Protein AF-A0A392PQX7-F1 (afdb_monomer)

Nearest PDB structures (foldseek):
  7pua-assembly1_Fb  TM=3.130E-01  e=9.300E+00  Trypanosoma brucei brucei

Structure (mmCIF, N/CA/C/O backbone):
data_AF-A0A392PQX7-F1
#
_entry.id   AF-A0A392PQX7-F1
#
loop_
_atom_site.group_PDB
_atom_site.id
_atom_site.type_symbol
_atom_site.label_atom_id
_atom_site.label_alt_id
_atom_site.label_comp_id
_atom_site.label_asym_id
_atom_site.label_entity_id
_atom_site.label_seq_id
_atom_site.pdbx_PDB_ins_code
_atom_site.Cartn_x
_atom_site.Cartn_y
_atom_site.Cartn_z
_atom_site.occupancy
_atom_site.B_iso_or_equiv
_atom_site.auth_seq_id
_atom_site.auth_comp_id
_atom_site.auth_asym_id
_atom_site.auth_atom_id
_atom_site.pdbx_PDB_model_num
ATOM 1 N N . MET A 1 1 ? -13.062 -2.355 5.974 1.00 90.94 1 MET A N 1
ATOM 2 C CA . MET A 1 1 ? -11.701 -1.787 5.909 1.00 90.94 1 MET A CA 1
ATOM 3 C C . MET A 1 1 ? -10.672 -2.794 5.405 1.00 90.94 1 MET A C 1
ATOM 5 O O . MET A 1 1 ? -10.333 -2.696 4.238 1.00 90.94 1 MET A O 1
ATOM 9 N N . LYS A 1 2 ? -10.247 -3.805 6.181 1.00 92.44 2 LYS A N 1
ATOM 10 C CA . LYS A 1 2 ? -9.155 -4.724 5.781 1.00 92.44 2 LYS A CA 1
ATOM 11 C C . LYS A 1 2 ? -9.294 -5.330 4.376 1.00 92.44 2 LYS A C 1
ATOM 13 O O . LYS A 1 2 ? -8.372 -5.247 3.576 1.00 92.44 2 LYS A O 1
ATOM 18 N N . ALA A 1 3 ? -10.475 -5.852 4.041 1.00 94.50 3 ALA A N 1
ATOM 19 C CA . ALA A 1 3 ? -10.747 -6.396 2.708 1.00 94.50 3 ALA A CA 1
ATOM 20 C C . ALA A 1 3 ? -10.586 -5.355 1.578 1.00 94.50 3 ALA A C 1
ATOM 22 O O . ALA A 1 3 ? -10.194 -5.707 0.471 1.00 94.50 3 ALA A O 1
ATOM 23 N N . CYS A 1 4 ? -10.860 -4.074 1.847 1.00 95.25 4 CYS A N 1
ATOM 24 C CA . CYS A 1 4 ? -10.653 -2.991 0.884 1.00 95.25 4 CYS A CA 1
ATOM 25 C C . CYS A 1 4 ? -9.160 -2.757 0.632 1.00 95.25 4 CYS A C 1
ATOM 27 O O . CYS A 1 4 ? -8.768 -2.595 -0.516 1.00 95.25 4 CYS A O 1
ATOM 29 N N . TYR A 1 5 ? -8.324 -2.799 1.673 1.00 96.00 5 TYR A N 1
ATOM 30 C CA . TYR A 1 5 ? -6.866 -2.689 1.535 1.00 96.00 5 TYR A CA 1
ATOM 31 C C . TYR A 1 5 ? -6.265 -3.889 0.800 1.00 96.00 5 TYR A C 1
ATOM 33 O O . TYR A 1 5 ? -5.430 -3.727 -0.087 1.00 96.00 5 TYR A O 1
ATOM 41 N N . GLU A 1 6 ? -6.737 -5.098 1.106 1.00 93.88 6 GLU A N 1
ATOM 42 C CA . GLU A 1 6 ? -6.335 -6.309 0.383 1.00 93.88 6 GLU A CA 1
ATOM 43 C C . GLU A 1 6 ? -6.737 -6.242 -1.098 1.00 93.88 6 GLU A C 1
ATOM 45 O O . GLU A 1 6 ? -5.938 -6.579 -1.973 1.00 93.88 6 GLU A O 1
ATOM 50 N N . ALA A 1 7 ? -7.947 -5.757 -1.397 1.00 94.00 7 ALA A N 1
ATOM 51 C CA . ALA A 1 7 ? -8.407 -5.550 -2.767 1.00 94.00 7 ALA A CA 1
ATOM 52 C C . ALA A 1 7 ? -7.601 -4.460 -3.493 1.00 94.00 7 ALA A C 1
ATOM 54 O O . ALA A 1 7 ? -7.275 -4.633 -4.666 1.00 94.00 7 ALA A O 1
ATOM 55 N N . PHE A 1 8 ? -7.233 -3.379 -2.801 1.00 94.50 8 PHE A N 1
ATOM 56 C CA . PHE A 1 8 ? -6.377 -2.323 -3.342 1.00 94.50 8 PHE A CA 1
ATOM 57 C C . PHE A 1 8 ? -5.029 -2.899 -3.803 1.00 94.50 8 PHE A C 1
ATOM 59 O O . PHE A 1 8 ? -4.642 -2.742 -4.959 1.00 94.50 8 PHE A O 1
ATOM 66 N N . LEU A 1 9 ? -4.370 -3.689 -2.948 1.00 92.50 9 LEU A N 1
ATOM 67 C CA . LEU A 1 9 ? -3.117 -4.371 -3.291 1.00 92.50 9 LEU A CA 1
ATOM 68 C C . LEU A 1 9 ? -3.270 -5.412 -4.402 1.00 92.50 9 LEU A C 1
ATOM 70 O O . LEU A 1 9 ? -2.365 -5.580 -5.218 1.00 92.50 9 LEU A O 1
ATOM 74 N N . LEU A 1 10 ? -4.403 -6.117 -4.457 1.00 90.44 10 LEU A N 1
ATOM 75 C CA . LEU A 1 10 ? -4.686 -7.058 -5.539 1.00 90.44 10 LEU A CA 1
ATOM 76 C C . LEU A 1 10 ? -4.713 -6.342 -6.897 1.00 90.44 10 LEU A C 1
ATOM 78 O O . LEU A 1 10 ? -4.161 -6.855 -7.869 1.00 90.44 10 LEU A O 1
ATOM 82 N N . VAL A 1 11 ? -5.330 -5.160 -6.967 1.00 89.94 11 VAL A N 1
ATOM 83 C CA . VAL A 1 11 ? -5.375 -4.360 -8.198 1.00 89.94 11 VAL A CA 1
ATOM 84 C C . VAL A 1 11 ? -3.980 -3.878 -8.590 1.00 89.94 11 VAL A C 1
ATOM 86 O O . VAL A 1 11 ? -3.636 -3.984 -9.768 1.00 89.94 11 VAL A O 1
ATOM 89 N N . LEU A 1 12 ? -3.178 -3.426 -7.620 1.00 90.19 12 LEU A N 1
ATOM 90 C CA . LEU A 1 12 ? -1.817 -2.947 -7.866 1.00 90.19 12 LEU A CA 1
ATOM 91 C C . LEU A 1 12 ? -0.864 -4.058 -8.332 1.00 90.19 12 LEU A C 1
ATOM 93 O O . LEU A 1 12 ? -0.173 -3.891 -9.328 1.00 90.19 12 LEU A O 1
ATOM 97 N N . LEU A 1 13 ? -0.843 -5.204 -7.644 1.00 88.31 13 LEU A N 1
ATOM 98 C CA . LEU A 1 13 ? 0.225 -6.205 -7.796 1.00 88.31 13 LEU A CA 1
ATOM 99 C C . LEU A 1 13 ? -0.196 -7.488 -8.527 1.00 88.31 13 LEU A C 1
ATOM 101 O O . LEU A 1 13 ? 0.650 -8.319 -8.866 1.00 88.31 13 LEU A O 1
ATOM 105 N N . ALA A 1 14 ? -1.494 -7.737 -8.722 1.00 84.56 14 ALA A N 1
ATOM 106 C CA . ALA A 1 14 ? -1.995 -8.957 -9.371 1.00 84.56 14 ALA A CA 1
ATOM 107 C C . ALA A 1 14 ? -2.706 -8.695 -10.708 1.00 84.56 14 ALA A C 1
ATOM 109 O O . ALA A 1 14 ? -3.256 -9.621 -11.304 1.00 84.56 14 ALA A O 1
ATOM 110 N N . GLY A 1 15 ? -2.674 -7.456 -11.208 1.00 75.12 15 GLY A N 1
ATOM 111 C CA . GLY A 1 15 ? -3.336 -7.056 -12.450 1.00 75.12 15 GLY A CA 1
ATOM 112 C C . GLY A 1 15 ? -2.696 -7.584 -13.743 1.00 75.12 15 GLY A C 1
ATOM 113 O O . GLY A 1 15 ? -3.328 -7.481 -14.798 1.00 75.12 15 GLY A O 1
ATOM 114 N N . GLY A 1 16 ? -1.488 -8.157 -13.667 1.00 74.38 16 GLY A N 1
ATOM 115 C CA . GLY A 1 16 ? -0.694 -8.590 -14.821 1.00 74.38 16 GLY A CA 1
ATOM 116 C C . GLY A 1 16 ? -0.176 -7.416 -15.661 1.00 74.38 16 GLY A C 1
ATOM 117 O O . GLY A 1 16 ? -0.454 -6.257 -15.374 1.00 74.38 16 GLY A O 1
ATOM 118 N N . THR A 1 17 ? 0.538 -7.705 -16.751 1.00 74.62 17 THR A N 1
ATOM 119 C CA . THR A 1 17 ? 1.215 -6.689 -17.589 1.00 74.62 17 THR A CA 1
ATOM 120 C C . THR A 1 17 ? 0.290 -5.632 -18.201 1.00 74.62 17 THR A C 1
ATOM 122 O O . THR A 1 17 ? 0.761 -4.599 -18.656 1.00 74.62 17 THR A O 1
ATOM 125 N N . SER A 1 18 ? -1.025 -5.871 -18.245 1.00 76.38 18 SER A N 1
ATOM 126 C CA . SER A 1 18 ? -2.011 -4.887 -18.716 1.00 76.38 18 SER A CA 1
ATOM 127 C C . SER A 1 18 ? -2.294 -3.762 -17.715 1.00 76.38 18 SER A C 1
ATOM 129 O O . SER A 1 18 ? -2.897 -2.761 -18.088 1.00 76.38 18 SER A O 1
ATOM 131 N N . ARG A 1 19 ? -1.917 -3.946 -16.446 1.00 73.62 19 ARG A N 1
ATOM 132 C CA . ARG A 1 19 ? -2.011 -2.963 -15.362 1.00 73.62 19 ARG A CA 1
ATOM 133 C C . ARG A 1 19 ? -0.605 -2.749 -14.815 1.00 73.62 19 ARG A C 1
ATOM 135 O O . ARG A 1 19 ? -0.270 -3.231 -13.741 1.00 73.62 19 ARG A O 1
ATOM 142 N N . MET A 1 20 ? 0.228 -2.118 -15.635 1.00 77.50 20 MET A N 1
ATOM 143 C CA . MET A 1 20 ? 1.546 -1.649 -15.227 1.00 77.50 20 MET A CA 1
ATOM 144 C C . MET A 1 20 ? 1.385 -0.231 -14.694 1.00 77.50 20 MET A C 1
ATOM 146 O O . MET A 1 20 ? 0.755 0.591 -15.359 1.00 77.50 20 MET A O 1
ATOM 150 N N . PHE A 1 21 ? 1.925 0.017 -13.509 1.00 79.12 21 PHE A N 1
ATOM 151 C CA . PHE A 1 21 ? 1.985 1.343 -12.915 1.00 79.12 21 PHE A CA 1
ATOM 152 C C . PHE A 1 21 ? 3.410 1.868 -12.990 1.00 79.12 21 PHE A C 1
ATOM 154 O O . PHE A 1 21 ? 4.376 1.108 -12.884 1.00 79.12 21 PHE A O 1
ATOM 161 N N . ASN A 1 22 ? 3.517 3.174 -13.169 1.00 80.81 22 ASN A N 1
ATOM 162 C CA . ASN A 1 22 ? 4.768 3.876 -13.380 1.00 80.81 22 ASN A CA 1
ATOM 163 C C . ASN A 1 22 ? 5.100 4.704 -12.132 1.00 80.81 22 ASN A C 1
ATOM 165 O O . ASN A 1 22 ? 4.216 5.024 -11.338 1.00 80.81 22 ASN A O 1
ATOM 169 N N . GLU A 1 23 ? 6.349 5.154 -12.007 1.00 84.62 23 GLU A N 1
ATOM 170 C CA . GLU A 1 23 ? 6.759 6.081 -10.936 1.00 84.62 23 GLU A CA 1
ATOM 171 C C . GLU A 1 23 ? 5.879 7.346 -10.899 1.00 84.62 23 GLU A C 1
ATOM 173 O O . GLU A 1 23 ? 5.525 7.839 -9.832 1.00 84.62 23 GLU A O 1
ATOM 178 N N . SER A 1 24 ? 5.432 7.831 -12.064 1.00 88.69 24 SER A N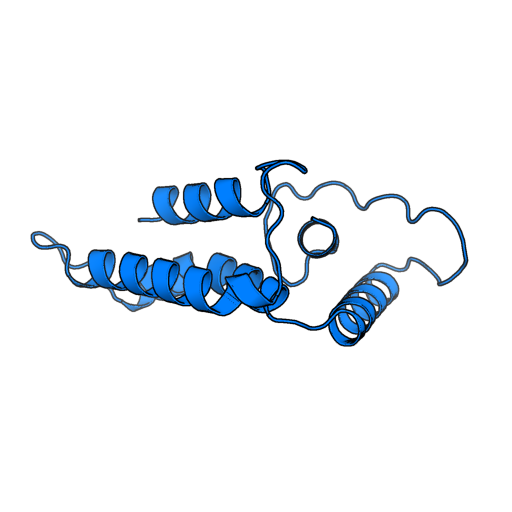 1
ATOM 179 C CA . SER A 1 24 ? 4.526 8.982 -12.165 1.00 88.69 24 SER A CA 1
ATOM 180 C C . SER A 1 24 ? 3.154 8.755 -11.528 1.00 88.69 24 SER A C 1
ATOM 182 O O . SER A 1 24 ? 2.511 9.720 -11.121 1.00 88.69 24 SER A O 1
ATOM 184 N N . ASP A 1 25 ? 2.701 7.503 -11.445 1.00 91.56 25 ASP A N 1
ATOM 185 C CA . ASP A 1 25 ? 1.374 7.157 -10.929 1.00 91.56 25 ASP A CA 1
ATOM 186 C C . ASP A 1 25 ? 1.368 7.083 -9.397 1.00 91.56 25 ASP A C 1
ATOM 188 O O . ASP A 1 25 ? 0.305 7.159 -8.779 1.00 91.56 25 ASP A O 1
ATOM 192 N N . HIS A 1 26 ? 2.551 6.977 -8.775 1.00 93.06 26 HIS A N 1
ATOM 193 C CA . HIS A 1 26 ? 2.724 6.861 -7.327 1.00 93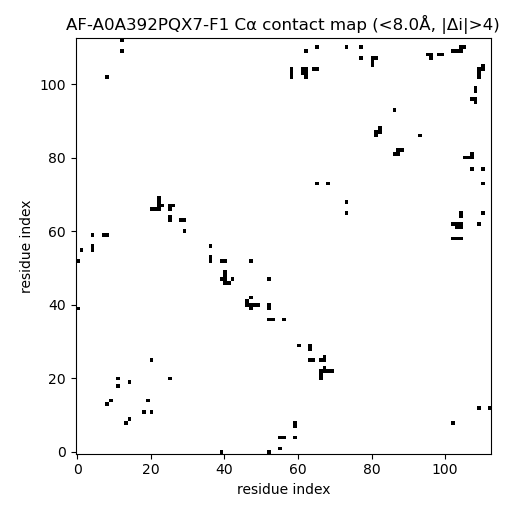.06 26 HIS A CA 1
ATOM 194 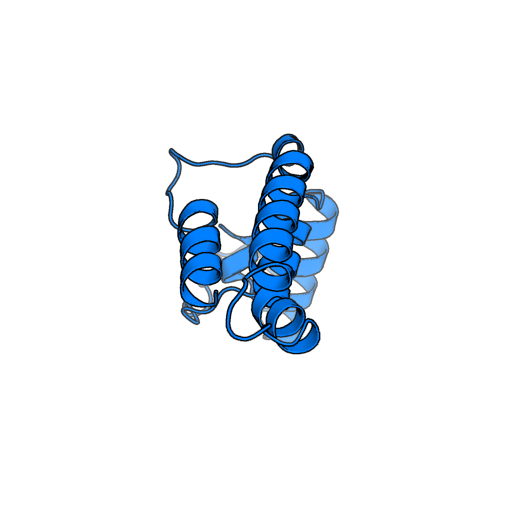C C . HIS A 1 26 ? 1.945 7.934 -6.558 1.00 93.06 26 HIS A C 1
ATOM 196 O O . HIS A 1 26 ? 1.239 7.609 -5.605 1.00 93.06 26 HIS A O 1
ATOM 202 N N . VAL A 1 27 ? 2.037 9.198 -6.988 1.00 95.25 27 VAL A N 1
ATOM 203 C CA . VAL A 1 27 ? 1.392 10.324 -6.295 1.00 95.25 27 VAL A CA 1
ATOM 204 C C . VAL A 1 27 ? -0.124 10.146 -6.270 1.00 95.25 27 VAL A C 1
ATOM 206 O O . VAL A 1 27 ? -0.726 10.203 -5.200 1.00 95.25 27 VAL A O 1
ATOM 209 N N . SER A 1 28 ? -0.736 9.853 -7.419 1.00 95.94 28 SER A N 1
ATOM 210 C CA . SER A 1 28 ? -2.186 9.657 -7.510 1.00 95.94 28 SER A CA 1
ATOM 211 C C . SER A 1 28 ? -2.652 8.425 -6.733 1.00 95.94 28 SER A C 1
ATOM 213 O O . SER A 1 28 ? -3.652 8.486 -6.027 1.00 95.94 28 SER A O 1
ATOM 215 N N . ILE A 1 29 ? -1.898 7.324 -6.774 1.00 96.19 29 ILE A N 1
ATOM 216 C CA . ILE A 1 29 ? -2.214 6.108 -6.007 1.00 96.19 29 ILE A CA 1
ATOM 217 C C . ILE A 1 29 ? -2.133 6.373 -4.497 1.00 96.19 29 ILE A C 1
ATOM 219 O O . ILE A 1 29 ? -2.962 5.883 -3.726 1.00 96.19 29 ILE A O 1
ATOM 223 N N . GLN A 1 30 ? -1.140 7.148 -4.060 1.00 97.19 30 GLN A N 1
ATOM 224 C CA . GLN A 1 30 ? -0.977 7.525 -2.661 1.00 97.19 30 GLN A CA 1
ATOM 225 C C . GLN A 1 30 ? -2.118 8.430 -2.182 1.00 97.19 30 GLN A C 1
ATOM 227 O O . GLN A 1 30 ? -2.601 8.262 -1.058 1.00 97.19 30 GLN A O 1
ATOM 232 N N . GLU A 1 31 ? -2.557 9.369 -3.019 1.00 97.69 31 GLU A N 1
ATOM 233 C CA . GLU A 1 31 ? -3.729 10.211 -2.769 1.00 97.69 31 GLU A CA 1
ATOM 234 C C . GLU A 1 31 ? -5.004 9.369 -2.657 1.00 97.69 31 GLU A C 1
ATOM 236 O O . GLU A 1 31 ? -5.705 9.475 -1.649 1.00 97.69 31 GLU A O 1
ATOM 241 N N . ASP A 1 32 ? -5.248 8.460 -3.606 1.00 97.38 32 ASP A N 1
ATOM 242 C CA . ASP A 1 32 ? -6.400 7.552 -3.595 1.00 97.38 32 ASP A CA 1
ATOM 243 C C . ASP A 1 32 ? -6.438 6.693 -2.321 1.00 97.38 32 ASP A C 1
ATOM 245 O O . ASP A 1 32 ? -7.486 6.534 -1.685 1.00 97.38 32 ASP A O 1
ATOM 249 N N . PHE A 1 33 ? -5.284 6.163 -1.901 1.00 97.62 33 PHE A N 1
ATOM 250 C CA . PHE A 1 33 ? -5.194 5.394 -0.663 1.00 97.62 33 PHE A CA 1
ATOM 251 C C . PHE A 1 33 ? -5.454 6.261 0.576 1.00 97.62 33 PHE A C 1
ATOM 253 O O . PHE A 1 33 ? -6.153 5.835 1.497 1.00 97.62 33 PHE A O 1
ATOM 260 N N . ASN A 1 34 ? -4.948 7.496 0.602 1.00 97.19 34 ASN A N 1
ATOM 261 C CA . ASN A 1 34 ? -5.216 8.430 1.694 1.00 97.19 34 ASN A CA 1
ATOM 262 C C . ASN A 1 34 ? -6.704 8.784 1.784 1.00 97.19 34 ASN A C 1
ATOM 264 O O . ASN A 1 34 ? -7.252 8.777 2.886 1.00 97.19 34 ASN A O 1
ATOM 268 N N . SER A 1 35 ? -7.376 9.021 0.656 1.00 96.44 35 SER A N 1
ATOM 269 C CA . SER A 1 35 ? -8.829 9.215 0.614 1.00 96.44 35 SER A CA 1
ATOM 270 C C . SER A 1 35 ? -9.576 7.998 1.158 1.00 96.44 35 SER A C 1
ATOM 272 O O . SER A 1 35 ? -10.471 8.151 1.986 1.00 96.44 35 SER A O 1
ATOM 274 N N . LEU A 1 36 ? -9.164 6.783 0.784 1.00 95.38 36 LEU A N 1
ATOM 275 C CA . LEU A 1 36 ? -9.751 5.553 1.318 1.00 95.38 36 LEU A CA 1
ATOM 276 C C . LEU A 1 36 ? -9.582 5.432 2.845 1.00 95.38 36 LEU A C 1
ATOM 278 O O . LEU A 1 36 ? -10.518 5.012 3.526 1.00 95.38 36 LEU A O 1
ATOM 282 N N . LYS A 1 37 ? -8.423 5.813 3.404 1.00 94.50 37 LYS A N 1
ATOM 283 C CA . LYS A 1 37 ? -8.222 5.861 4.866 1.00 94.50 37 LYS A CA 1
ATOM 284 C C . LYS A 1 37 ? -9.172 6.852 5.537 1.00 94.50 37 LYS A C 1
ATOM 286 O O . LYS A 1 37 ? -9.769 6.519 6.558 1.00 94.50 37 LYS A O 1
ATOM 291 N N . GLN A 1 38 ? -9.341 8.039 4.948 1.00 93.62 38 GLN A N 1
ATOM 292 C CA . GLN A 1 38 ? -10.227 9.078 5.484 1.00 93.62 38 GLN A CA 1
ATOM 293 C C . GLN A 1 38 ? -11.683 8.614 5.588 1.00 93.62 38 GLN A C 1
ATOM 295 O O . GLN A 1 38 ? -12.325 8.875 6.603 1.00 93.62 38 GLN A O 1
ATOM 300 N N . GLU A 1 39 ? -12.177 7.853 4.609 1.00 92.38 39 GLU A N 1
ATOM 301 C CA . GLU A 1 39 ? -13.513 7.239 4.673 1.00 92.38 39 GLU A CA 1
ATOM 302 C C . GLU A 1 39 ? -13.662 6.263 5.854 1.00 92.38 39 GLU A C 1
ATOM 304 O O . GLU A 1 39 ? -14.735 6.142 6.445 1.00 92.38 39 GLU A O 1
ATOM 309 N N . PHE A 1 40 ? -12.589 5.569 6.251 1.00 91.75 40 PHE A N 1
ATOM 310 C CA . PHE A 1 40 ? -12.631 4.689 7.422 1.00 91.75 40 PHE A CA 1
ATOM 311 C C . PHE A 1 40 ? -12.547 5.440 8.749 1.00 91.75 40 PHE A C 1
ATOM 313 O O . PHE A 1 40 ? -13.161 4.984 9.715 1.00 91.75 40 PHE A O 1
ATOM 320 N N . TYR A 1 41 ? -11.858 6.583 8.807 1.00 90.00 41 TYR A N 1
ATOM 321 C CA . TYR A 1 41 ? -11.872 7.440 9.997 1.00 90.00 41 TYR A CA 1
ATOM 322 C C . TYR A 1 41 ? -13.233 8.116 10.212 1.00 90.00 41 TYR A C 1
ATOM 324 O O . TYR A 1 41 ? -13.607 8.383 11.350 1.00 90.00 41 TYR A O 1
ATOM 332 N N . SER A 1 42 ? -13.984 8.394 9.141 1.00 87.25 42 SER A N 1
ATOM 333 C CA . SER A 1 42 ? -15.249 9.140 9.195 1.00 87.25 42 SER A CA 1
ATOM 334 C C . SER A 1 42 ? -16.513 8.265 9.264 1.00 87.25 42 SER A C 1
ATOM 336 O O . SER A 1 42 ? -17.622 8.799 9.331 1.00 87.25 42 SER A O 1
ATOM 338 N N . CYS A 1 43 ? -16.380 6.932 9.275 1.00 80.25 43 CYS A N 1
ATOM 339 C CA . CYS A 1 43 ? -17.514 6.005 9.216 1.00 80.25 43 CYS A CA 1
ATOM 340 C C . CYS A 1 43 ? -18.394 6.077 10.486 1.00 80.25 43 CYS A C 1
ATOM 342 O O . CYS A 1 43 ? -17.969 5.725 11.589 1.00 80.25 43 CYS A O 1
ATOM 344 N N . GLY A 1 44 ? -19.631 6.560 10.329 1.00 62.47 44 GLY A N 1
ATOM 345 C CA . GLY A 1 44 ? -20.553 6.860 11.424 1.00 62.47 44 GLY A CA 1
ATOM 346 C C . GLY A 1 44 ? -21.485 5.705 11.780 1.00 62.47 44 GLY A C 1
ATOM 347 O O . GLY A 1 44 ? -22.503 5.525 11.128 1.00 62.47 44 GLY A O 1
ATOM 348 N N . GLU A 1 45 ? -21.138 4.975 12.840 1.00 62.66 45 GLU A N 1
ATOM 349 C CA . GLU A 1 45 ? -22.045 4.288 13.787 1.00 62.66 45 GLU A CA 1
ATOM 350 C C . GLU A 1 45 ? -21.212 3.675 14.932 1.00 62.66 45 GLU A C 1
ATOM 352 O O . GLU A 1 45 ? -21.632 3.685 16.087 1.00 62.66 45 GLU A O 1
ATOM 357 N N . GLU A 1 46 ? -19.968 3.284 14.635 1.00 66.94 46 GLU A N 1
ATOM 358 C CA . GLU A 1 46 ? -18.914 2.940 15.592 1.00 66.94 46 GLU A CA 1
ATOM 359 C C . GLU A 1 46 ? -17.566 3.337 14.965 1.00 66.94 46 GLU A C 1
ATOM 361 O O . GLU A 1 46 ? -17.111 2.715 14.004 1.00 66.94 46 GLU A O 1
ATOM 366 N N . LEU A 1 47 ? -16.962 4.430 15.448 1.00 72.12 47 LEU A N 1
ATOM 367 C CA . LEU A 1 47 ? -15.698 4.930 14.901 1.00 72.12 47 LEU A CA 1
ATOM 368 C C . LEU A 1 47 ? -14.612 3.866 15.082 1.00 72.12 47 LEU A C 1
ATOM 370 O O . LEU A 1 47 ? -14.274 3.485 16.206 1.00 72.12 47 LEU A O 1
ATOM 374 N N . ILE A 1 48 ? -14.041 3.404 13.970 1.00 83.19 48 ILE A N 1
ATOM 375 C CA . ILE A 1 48 ? -12.844 2.569 14.005 1.00 83.19 48 ILE A CA 1
ATOM 376 C C . ILE A 1 48 ? -11.715 3.444 14.551 1.00 83.19 48 ILE A C 1
ATOM 378 O O . ILE A 1 48 ? -11.471 4.534 14.039 1.00 83.19 48 ILE A O 1
ATOM 382 N N . ALA A 1 49 ? -11.019 2.974 15.587 1.00 89.25 49 ALA A N 1
ATOM 383 C CA . ALA A 1 49 ? -9.872 3.698 16.122 1.00 89.25 49 ALA A CA 1
ATOM 384 C C . ALA A 1 49 ? -8.837 3.944 15.013 1.00 89.25 49 ALA A C 1
ATOM 386 O O . ALA A 1 49 ? -8.453 3.003 14.314 1.00 89.25 49 ALA A O 1
ATOM 387 N N . GLU A 1 50 ? -8.358 5.184 14.887 1.00 90.31 50 GLU A N 1
ATOM 388 C CA . GLU A 1 50 ? -7.408 5.581 13.837 1.00 90.31 50 GLU A CA 1
ATOM 389 C C . GLU A 1 50 ? -6.179 4.664 13.809 1.00 90.31 5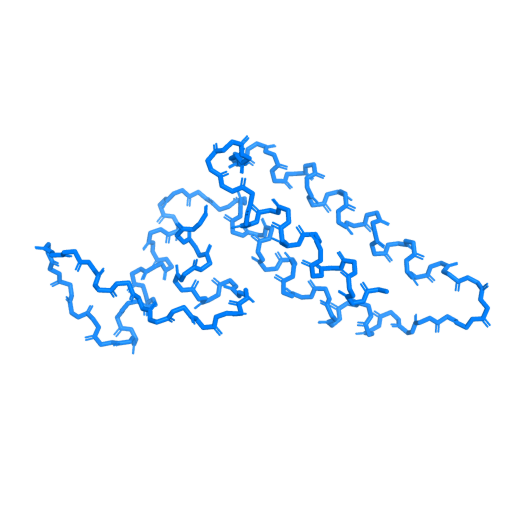0 GLU A C 1
ATOM 391 O O . GLU A 1 50 ? -5.781 4.183 12.754 1.00 90.31 50 GLU A O 1
ATOM 396 N N . SER A 1 51 ? -5.681 4.276 14.986 1.00 92.50 51 SER A N 1
ATOM 397 C CA . SER A 1 51 ? -4.552 3.353 15.129 1.00 92.50 51 SER A CA 1
ATOM 398 C C . SER A 1 51 ? -4.775 1.972 14.503 1.00 92.50 51 SER A C 1
ATOM 400 O O . SER A 1 51 ? -3.815 1.319 14.102 1.00 92.50 51 SER A O 1
ATOM 402 N N . VAL A 1 52 ? -6.021 1.496 14.411 1.00 93.25 52 VAL A N 1
ATOM 403 C CA . VAL A 1 52 ? -6.356 0.233 13.735 1.00 93.25 52 VAL A CA 1
ATOM 404 C C . VAL A 1 52 ? -6.355 0.426 12.221 1.00 93.25 52 VAL A C 1
ATOM 406 O O . VAL A 1 52 ? -5.871 -0.442 11.497 1.00 93.25 52 VAL A O 1
ATOM 409 N N . VAL A 1 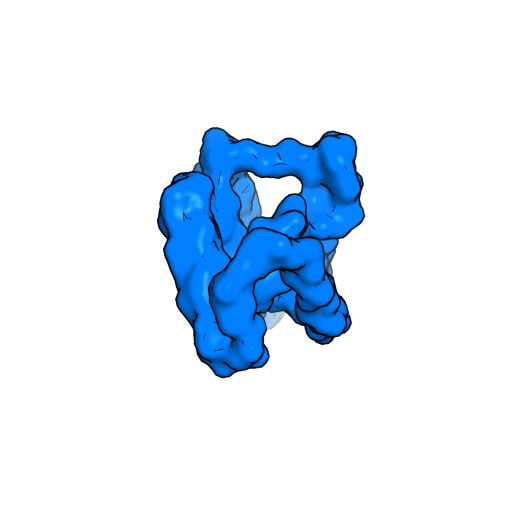53 ? -6.879 1.556 11.745 1.00 93.94 53 VAL A N 1
ATOM 410 C CA . VAL A 1 53 ? -6.884 1.920 10.321 1.00 93.94 53 VAL A CA 1
ATOM 411 C C . VAL A 1 53 ? -5.454 2.089 9.807 1.00 93.94 53 VAL A C 1
ATOM 413 O O . VAL A 1 53 ? -5.128 1.521 8.765 1.00 93.94 53 VAL A O 1
ATOM 416 N N . ASP A 1 54 ? -4.602 2.783 10.564 1.00 95.19 54 ASP A N 1
ATOM 417 C CA . ASP A 1 54 ? -3.184 2.984 10.250 1.00 95.19 54 ASP A CA 1
ATOM 418 C C . ASP A 1 54 ? -2.444 1.653 10.202 1.00 95.19 54 ASP A C 1
ATOM 420 O O . ASP A 1 54 ? -1.811 1.318 9.203 1.00 95.19 54 ASP A O 1
ATOM 424 N N . LYS A 1 55 ? -2.599 0.843 11.255 1.00 95.44 55 LYS A N 1
ATO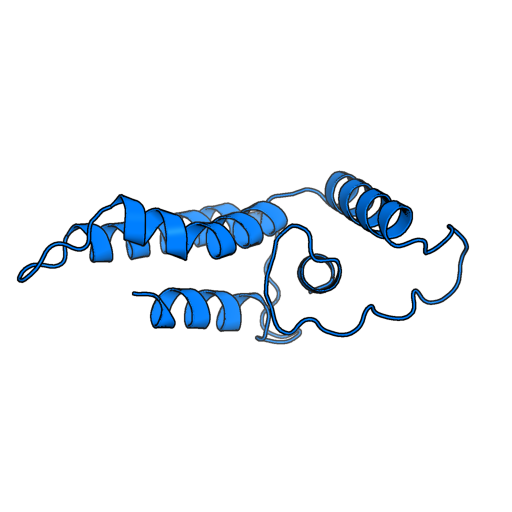M 425 C CA . LYS A 1 55 ? -1.917 -0.445 11.379 1.00 95.44 55 LYS A CA 1
ATOM 426 C C . LYS A 1 55 ? -2.246 -1.401 10.236 1.00 95.44 55 LYS A C 1
ATOM 428 O O . LYS A 1 55 ? -1.357 -2.067 9.715 1.00 95.44 55 LYS A O 1
ATOM 433 N N . GLU A 1 56 ? -3.516 -1.518 9.853 1.00 94.56 56 GLU A N 1
ATOM 434 C CA . GLU A 1 56 ? -3.880 -2.375 8.717 1.00 94.56 56 GLU A CA 1
ATOM 435 C C . GLU A 1 56 ? -3.414 -1.772 7.377 1.00 94.56 56 GLU A C 1
ATOM 437 O O . GLU A 1 56 ? -3.232 -2.512 6.409 1.00 94.56 56 GLU A O 1
ATOM 442 N N . GLY A 1 57 ? -3.197 -0.453 7.315 1.00 95.81 57 GLY A N 1
ATOM 443 C CA . GLY A 1 57 ? -2.730 0.270 6.133 1.00 95.81 57 GLY A CA 1
ATOM 444 C C . GLY A 1 57 ? -1.220 0.208 5.890 1.00 95.81 57 GLY A C 1
ATOM 445 O O . GLY A 1 57 ? -0.803 0.362 4.744 1.00 95.81 57 GLY A O 1
ATOM 446 N N . GLU A 1 58 ? -0.405 -0.087 6.909 1.00 96.38 58 GLU A N 1
ATOM 447 C CA . GLU A 1 58 ? 1.071 -0.093 6.834 1.00 96.38 58 GLU A CA 1
ATOM 448 C C . GLU A 1 58 ? 1.626 -0.895 5.646 1.00 96.38 58 GLU A C 1
ATOM 450 O O . GLU A 1 58 ? 2.587 -0.489 4.990 1.00 96.38 58 GLU A O 1
ATOM 455 N N . VAL A 1 59 ? 1.022 -2.051 5.349 1.00 95.50 59 VAL A N 1
ATOM 456 C CA . VAL A 1 59 ? 1.453 -2.895 4.227 1.00 95.50 59 VAL A CA 1
ATOM 457 C C . VAL A 1 59 ? 1.191 -2.203 2.892 1.00 95.50 59 VAL A C 1
ATOM 459 O O . VAL A 1 59 ? 2.034 -2.267 1.998 1.00 95.50 59 VAL A O 1
ATOM 462 N N . VAL A 1 60 ? 0.042 -1.537 2.756 1.00 96.31 60 VAL A N 1
ATOM 463 C CA . VAL A 1 60 ? -0.325 -0.822 1.532 1.00 96.31 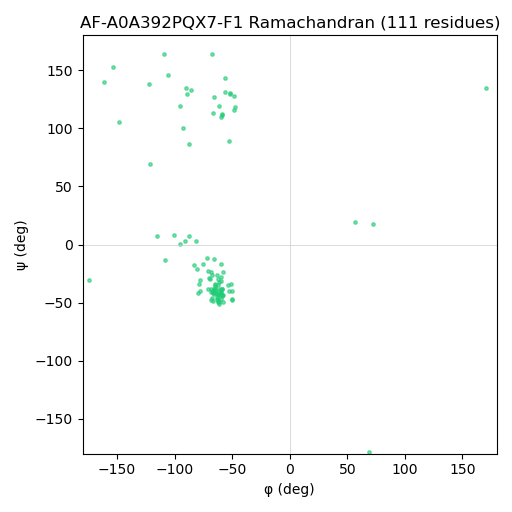60 VAL A CA 1
ATOM 464 C C . VAL A 1 60 ? 0.592 0.375 1.325 1.00 96.31 60 VAL A C 1
ATOM 466 O O . VAL A 1 60 ? 1.145 0.521 0.243 1.00 96.31 60 VAL A O 1
ATOM 469 N N . GLU A 1 61 ? 0.834 1.167 2.370 1.00 96.69 61 GLU A N 1
ATOM 470 C CA . GLU A 1 61 ? 1.767 2.300 2.315 1.00 96.69 61 GLU A CA 1
ATOM 471 C C . GLU A 1 61 ? 3.183 1.853 1.959 1.00 96.69 61 GLU A C 1
ATOM 473 O O . GLU A 1 61 ? 3.845 2.474 1.131 1.00 96.69 61 GLU A O 1
ATOM 478 N N . GLY A 1 62 ? 3.640 0.736 2.531 1.00 95.19 62 GLY A N 1
ATOM 479 C CA . GLY A 1 62 ? 4.932 0.157 2.187 1.00 95.19 62 GLY A CA 1
ATOM 480 C C . GLY A 1 62 ? 5.037 -0.216 0.707 1.00 95.19 62 GLY A C 1
ATOM 481 O O . GLY A 1 62 ? 6.068 0.043 0.094 1.00 95.19 62 GLY A O 1
ATOM 482 N N . VAL A 1 63 ? 3.983 -0.804 0.131 1.00 94.31 63 VAL A N 1
ATOM 483 C CA . VAL A 1 63 ? 3.937 -1.152 -1.298 1.00 94.31 63 VAL A CA 1
ATOM 484 C C . VAL A 1 63 ? 3.885 0.097 -2.171 1.00 94.31 63 VAL A C 1
ATOM 486 O O . VAL A 1 63 ? 4.671 0.201 -3.105 1.00 94.31 63 VAL A O 1
ATOM 489 N N . ILE A 1 64 ? 3.011 1.059 -1.862 1.00 95.00 64 ILE A N 1
ATOM 490 C CA . ILE A 1 64 ? 2.915 2.319 -2.614 1.00 95.00 64 ILE A CA 1
ATOM 491 C C . ILE A 1 64 ? 4.257 3.062 -2.577 1.00 95.00 64 ILE A C 1
ATOM 493 O O . ILE A 1 64 ? 4.682 3.600 -3.597 1.00 95.00 64 ILE A O 1
ATOM 497 N N . GLY A 1 65 ? 4.962 3.035 -1.442 1.00 93.88 65 GLY A N 1
ATOM 498 C CA . GLY A 1 65 ? 6.299 3.610 -1.305 1.00 93.88 65 GLY A CA 1
ATOM 499 C C . GLY A 1 65 ? 7.326 3.010 -2.270 1.00 93.88 65 GLY A C 1
ATOM 500 O O . GLY A 1 65 ? 8.116 3.754 -2.845 1.00 93.88 65 GLY A O 1
ATOM 501 N N . LEU A 1 66 ? 7.275 1.695 -2.526 1.00 92.25 66 LEU A N 1
ATOM 502 C CA . LEU A 1 66 ? 8.137 1.067 -3.538 1.00 92.25 66 LEU A CA 1
ATOM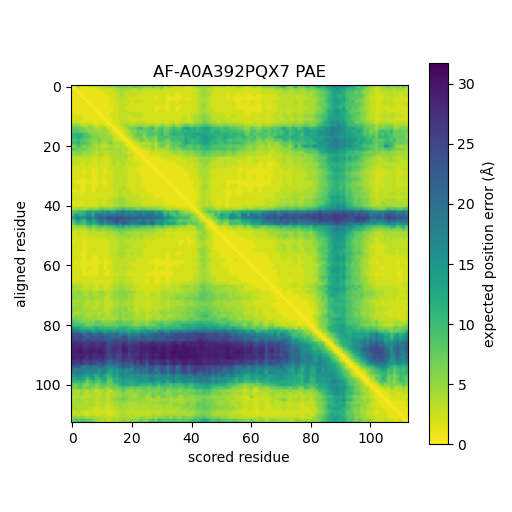 503 C C . LEU A 1 66 ? 7.868 1.616 -4.944 1.00 92.25 66 LEU A C 1
ATOM 505 O O . LEU A 1 66 ? 8.801 1.775 -5.721 1.00 92.25 66 LEU A O 1
ATOM 509 N N . MET A 1 67 ? 6.614 1.948 -5.263 1.00 91.25 67 MET A N 1
ATOM 510 C CA . MET A 1 67 ? 6.241 2.475 -6.582 1.00 91.25 67 MET A CA 1
ATOM 511 C C . MET A 1 67 ? 6.819 3.869 -6.849 1.00 91.25 67 MET A C 1
ATOM 513 O O . MET A 1 67 ? 7.009 4.234 -8.003 1.00 91.25 67 MET A O 1
ATOM 517 N N . GLY A 1 68 ? 7.087 4.643 -5.794 1.00 90.69 68 GLY A N 1
ATOM 518 C CA . GLY A 1 68 ? 7.748 5.948 -5.881 1.00 90.69 68 GLY A CA 1
ATOM 519 C C . GLY A 1 68 ? 9.271 5.885 -5.744 1.00 90.69 68 GLY A C 1
ATOM 520 O O . GLY A 1 68 ? 9.915 6.927 -5.689 1.00 90.69 68 GLY A O 1
ATOM 521 N N . THR A 1 69 ? 9.851 4.687 -5.631 1.00 90.81 69 THR A N 1
ATOM 522 C CA . THR A 1 69 ? 11.298 4.496 -5.488 1.00 90.81 69 THR A CA 1
ATOM 523 C C . THR A 1 69 ? 11.934 4.360 -6.871 1.00 90.81 69 THR A C 1
ATOM 525 O O . THR A 1 69 ? 11.432 3.619 -7.718 1.00 90.81 69 THR A O 1
ATOM 528 N N . ASN A 1 70 ? 13.049 5.052 -7.111 1.00 89.94 70 ASN A N 1
ATOM 529 C CA . ASN A 1 70 ? 13.762 4.931 -8.384 1.00 89.94 70 ASN A CA 1
ATOM 530 C C . ASN A 1 70 ? 14.390 3.533 -8.554 1.00 89.94 70 ASN A C 1
ATOM 532 O O . ASN A 1 70 ? 14.531 2.749 -7.612 1.00 89.94 70 ASN A O 1
ATOM 536 N N . THR A 1 71 ? 14.771 3.203 -9.788 1.00 89.19 71 THR A N 1
ATOM 537 C CA . THR A 1 71 ? 15.272 1.858 -10.112 1.00 89.19 71 THR A CA 1
ATOM 538 C C . THR A 1 71 ? 16.586 1.545 -9.394 1.00 89.19 71 THR A C 1
ATOM 540 O O . THR A 1 71 ? 16.797 0.408 -8.978 1.00 89.19 71 THR A O 1
ATOM 543 N N . GLU A 1 72 ? 17.468 2.530 -9.231 1.00 90.06 72 GLU A N 1
ATOM 544 C CA . GLU A 1 72 ? 18.753 2.374 -8.551 1.00 90.06 72 GLU A CA 1
ATOM 545 C C . GLU A 1 72 ? 18.569 1.983 -7.078 1.00 90.06 72 GLU A C 1
ATOM 547 O O . GLU A 1 72 ? 19.146 0.994 -6.625 1.00 90.06 72 GLU A O 1
ATOM 552 N N . GLU A 1 73 ? 17.703 2.691 -6.357 1.00 89.56 73 GLU A N 1
ATOM 553 C CA . GLU A 1 73 ? 17.360 2.407 -4.963 1.00 89.56 73 GLU A CA 1
ATOM 554 C C . GLU A 1 73 ? 16.641 1.058 -4.822 1.00 89.56 73 GLU A C 1
ATOM 556 O O . GLU A 1 73 ? 16.964 0.275 -3.926 1.00 89.56 73 GLU A O 1
ATOM 561 N N . LEU A 1 74 ? 15.724 0.718 -5.737 1.00 89.25 74 LEU A N 1
ATOM 562 C CA . LEU A 1 74 ? 15.075 -0.600 -5.750 1.00 89.25 74 LEU A CA 1
ATOM 563 C C . LEU A 1 74 ? 16.089 -1.739 -5.924 1.00 89.25 74 LEU A C 1
ATOM 565 O O . LEU A 1 74 ? 15.958 -2.787 -5.285 1.00 89.25 74 LEU A O 1
ATOM 569 N N . LEU A 1 75 ? 17.116 -1.545 -6.758 1.00 88.50 75 LEU A N 1
ATOM 570 C CA . LEU A 1 75 ? 18.196 -2.518 -6.924 1.00 88.50 75 LEU A CA 1
ATOM 571 C C . LEU A 1 75 ? 19.037 -2.655 -5.654 1.00 88.50 75 LEU A C 1
ATOM 573 O O . LEU A 1 75 ? 19.417 -3.773 -5.303 1.00 88.50 75 LEU A O 1
ATOM 577 N N . GLU A 1 76 ? 19.327 -1.561 -4.953 1.00 88.44 76 GLU A N 1
ATOM 578 C CA . GLU A 1 76 ? 20.032 -1.607 -3.669 1.00 88.44 76 GLU A CA 1
ATOM 579 C C . GLU A 1 76 ? 19.236 -2.384 -2.614 1.00 88.44 76 GLU A C 1
ATOM 581 O O . GLU A 1 76 ? 19.789 -3.293 -1.987 1.00 88.44 76 GLU A O 1
ATOM 586 N N . ILE A 1 77 ? 17.932 -2.109 -2.493 1.00 86.75 77 ILE A N 1
ATOM 587 C CA . ILE A 1 77 ? 17.020 -2.833 -1.595 1.00 86.75 77 ILE A CA 1
ATOM 588 C C . ILE A 1 77 ? 16.982 -4.324 -1.962 1.00 86.75 77 ILE A C 1
ATOM 590 O O . ILE A 1 77 ? 17.116 -5.193 -1.103 1.00 86.75 77 ILE A O 1
ATOM 594 N N . LEU A 1 78 ? 16.844 -4.664 -3.245 1.00 85.31 78 LEU A N 1
ATOM 595 C CA . LEU A 1 78 ? 16.797 -6.062 -3.678 1.00 85.31 78 LEU A CA 1
ATOM 596 C C . LEU A 1 78 ? 18.121 -6.801 -3.404 1.00 85.31 78 LEU A C 1
ATOM 598 O O . LEU A 1 78 ? 18.117 -7.973 -3.011 1.00 85.31 78 LEU A O 1
ATOM 602 N N . ASN A 1 79 ? 19.257 -6.126 -3.591 1.00 84.50 79 ASN A N 1
ATOM 603 C CA . ASN A 1 79 ? 20.582 -6.681 -3.324 1.00 84.50 79 ASN A CA 1
ATOM 604 C C . ASN A 1 79 ? 20.827 -6.901 -1.826 1.00 84.50 79 ASN A C 1
ATOM 60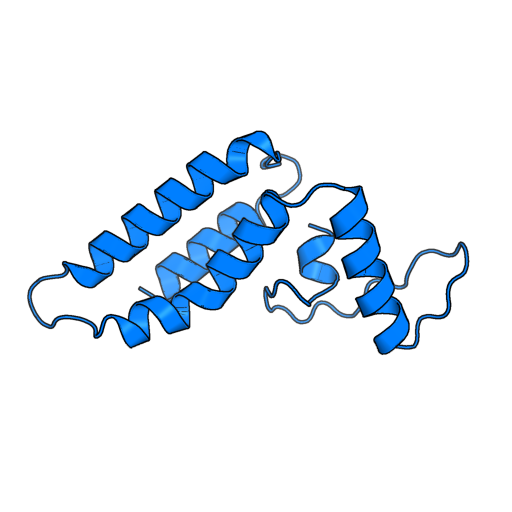6 O O . ASN A 1 79 ? 21.415 -7.926 -1.456 1.00 84.50 79 ASN A O 1
ATOM 610 N N . SER A 1 80 ? 20.364 -5.991 -0.960 1.00 83.44 80 SER A N 1
ATOM 611 C CA . SER A 1 80 ? 20.457 -6.184 0.491 1.00 83.44 80 SER A CA 1
ATOM 612 C C . SER A 1 80 ? 19.631 -7.397 0.927 1.00 83.44 80 SER A C 1
ATOM 614 O O . SER A 1 80 ? 20.182 -8.298 1.561 1.00 83.44 80 SER A O 1
ATOM 616 N N . LEU A 1 81 ? 18.385 -7.494 0.438 1.00 79.31 81 LEU A N 1
ATOM 617 C CA . LEU A 1 81 ? 17.460 -8.607 0.703 1.00 79.31 81 LEU A CA 1
ATOM 618 C C . LEU A 1 81 ? 17.960 -9.964 0.179 1.00 79.31 81 LEU A C 1
ATOM 620 O O . LEU A 1 81 ? 17.656 -11.021 0.735 1.00 79.31 81 LEU A O 1
ATOM 624 N N . SER A 1 82 ? 18.747 -9.960 -0.895 1.00 70.69 82 SER A N 1
ATOM 625 C CA . SER A 1 82 ? 19.352 -11.183 -1.438 1.00 70.69 82 SER A CA 1
ATOM 626 C C . SER A 1 82 ? 20.580 -11.629 -0.638 1.00 70.69 82 SER A C 1
ATOM 628 O O . SER A 1 82 ? 20.808 -12.830 -0.468 1.00 70.69 82 SER A O 1
ATOM 630 N N . SER A 1 83 ? 21.345 -10.668 -0.109 1.00 64.75 83 SER A N 1
ATOM 631 C CA . SER A 1 83 ? 22.542 -10.922 0.699 1.00 64.75 83 SER A CA 1
ATOM 632 C C . SER A 1 83 ? 22.193 -11.489 2.078 1.00 64.75 83 SER A C 1
ATOM 634 O O . SER A 1 83 ? 22.865 -12.404 2.552 1.00 64.75 83 SER A O 1
ATOM 636 N N . GLU A 1 84 ? 21.116 -11.005 2.702 1.00 59.59 84 GLU A N 1
ATOM 637 C CA . GLU A 1 84 ? 20.612 -11.529 3.983 1.00 59.59 84 GLU A CA 1
ATOM 638 C C . GLU A 1 84 ? 19.995 -12.934 3.859 1.00 59.59 84 GLU A C 1
ATOM 640 O O . GLU A 1 84 ? 20.119 -13.745 4.777 1.00 59.59 84 GLU A O 1
ATOM 645 N N . ASN A 1 85 ? 19.438 -13.274 2.691 1.00 54.44 85 ASN A N 1
ATOM 646 C CA . ASN A 1 85 ? 18.861 -14.593 2.410 1.00 54.44 85 ASN A CA 1
ATOM 647 C C . ASN A 1 85 ? 19.879 -15.621 1.871 1.00 54.44 85 ASN A C 1
ATOM 649 O O . ASN A 1 85 ? 19.495 -16.725 1.479 1.00 54.44 85 ASN A O 1
ATOM 653 N N . GLY A 1 86 ? 21.177 -15.292 1.856 1.00 49.50 86 GLY A N 1
ATOM 654 C CA . GLY A 1 86 ? 22.251 -16.214 1.467 1.00 49.50 86 GLY A CA 1
ATOM 655 C C . GLY A 1 86 ? 22.328 -16.526 -0.032 1.00 49.50 86 GLY A C 1
ATOM 656 O O . GLY A 1 86 ? 22.967 -17.507 -0.419 1.00 49.50 86 GLY A O 1
ATOM 657 N N . VAL A 1 87 ? 21.709 -15.713 -0.895 1.00 51.19 87 VAL A N 1
ATOM 658 C CA . VAL A 1 87 ? 21.829 -15.861 -2.352 1.00 51.19 87 VAL A CA 1
ATOM 659 C C . VAL A 1 87 ? 23.055 -15.072 -2.803 1.00 51.19 87 VAL A C 1
ATOM 661 O O . VAL A 1 87 ? 22.984 -13.895 -3.146 1.00 51.19 87 VAL A O 1
ATOM 664 N N . ASN A 1 88 ? 24.213 -15.731 -2.738 1.00 44.38 88 ASN A N 1
ATOM 665 C CA . ASN A 1 88 ? 25.493 -15.175 -3.167 1.00 44.38 88 ASN A CA 1
ATOM 666 C C . ASN A 1 88 ? 25.411 -14.619 -4.596 1.00 44.38 88 ASN A C 1
ATOM 668 O O . ASN A 1 88 ? 24.998 -15.312 -5.528 1.00 44.38 88 ASN A O 1
ATOM 672 N N . GLY A 1 89 ? 25.871 -13.376 -4.745 1.00 51.62 89 GLY A N 1
ATOM 673 C CA . GLY A 1 89 ? 25.933 -12.654 -6.005 1.00 51.62 89 GLY A CA 1
ATOM 674 C C . GLY A 1 89 ? 26.633 -13.439 -7.114 1.00 51.62 89 GLY A C 1
ATOM 675 O O . GLY A 1 89 ? 27.738 -13.957 -6.962 1.00 51.62 89 GLY A O 1
ATOM 676 N N . GLY A 1 90 ? 25.978 -13.496 -8.266 1.00 40.56 90 GLY A N 1
ATOM 677 C CA . GLY A 1 90 ? 26.512 -14.106 -9.470 1.00 40.56 90 GLY A CA 1
ATOM 678 C C . GLY A 1 90 ? 25.425 -14.205 -10.526 1.00 40.56 90 GLY A C 1
ATOM 679 O O . GLY A 1 90 ? 24.306 -14.599 -10.228 1.00 40.56 90 GLY A O 1
ATOM 680 N N . LYS A 1 91 ? 25.761 -13.829 -11.761 1.00 49.91 91 LYS A N 1
ATOM 681 C CA . LYS A 1 91 ? 24.910 -13.925 -12.954 1.00 49.91 91 LYS A CA 1
ATOM 682 C C . LYS A 1 91 ? 24.364 -15.354 -13.139 1.00 49.91 91 LYS A C 1
ATOM 684 O O . LYS A 1 91 ? 24.980 -16.160 -13.824 1.00 49.91 91 LYS A O 1
ATOM 689 N N . LEU A 1 92 ? 23.220 -15.662 -12.546 1.00 41.75 92 LEU A N 1
ATOM 690 C CA . LEU A 1 92 ? 22.384 -16.837 -12.793 1.00 41.75 92 LEU A CA 1
ATOM 691 C C . LEU A 1 92 ? 20.943 -16.457 -12.426 1.00 41.75 92 LEU A C 1
ATOM 693 O O . LEU A 1 92 ? 20.762 -15.548 -11.616 1.00 41.75 92 LEU A O 1
ATOM 697 N N . PRO A 1 93 ? 19.924 -17.085 -13.046 1.00 47.81 93 PRO A N 1
ATOM 698 C CA . PRO A 1 93 ? 18.536 -16.730 -12.800 1.00 47.81 93 PRO A CA 1
ATOM 699 C C . PRO A 1 93 ? 18.288 -16.928 -11.310 1.00 47.81 93 PRO A C 1
ATOM 701 O O . PRO A 1 93 ? 18.369 -18.058 -10.827 1.00 47.81 93 PRO A O 1
ATOM 704 N N . LEU A 1 94 ? 18.082 -15.819 -10.590 1.00 54.09 94 LEU A N 1
ATOM 705 C CA . LEU A 1 94 ? 17.745 -15.834 -9.173 1.00 54.09 94 LEU A CA 1
ATOM 706 C C . LEU A 1 94 ? 16.604 -16.845 -9.035 1.00 54.09 94 LEU A C 1
ATOM 708 O O . LEU A 1 94 ? 15.569 -16.644 -9.681 1.00 54.09 94 LEU A O 1
ATOM 712 N N . PRO A 1 95 ? 16.786 -17.974 -8.322 1.00 56.47 95 PRO A N 1
ATOM 713 C CA . PRO A 1 95 ? 15.675 -18.874 -8.094 1.00 56.47 95 PRO A CA 1
ATOM 714 C C . PRO A 1 95 ? 14.640 -18.036 -7.360 1.00 56.47 95 PRO A C 1
ATOM 716 O O . PRO A 1 95 ? 14.896 -17.598 -6.240 1.00 56.47 95 PRO A O 1
ATOM 719 N N . MET A 1 96 ? 13.539 -17.727 -8.053 1.00 55.59 96 MET A N 1
ATOM 720 C CA . MET A 1 96 ? 12.477 -16.883 -7.522 1.00 55.59 96 MET A CA 1
ATOM 721 C C . MET A 1 96 ? 12.162 -17.391 -6.115 1.00 55.59 96 MET A C 1
ATOM 723 O O . MET A 1 96 ? 11.828 -18.578 -5.979 1.00 55.59 96 MET A O 1
ATOM 727 N N . PRO A 1 97 ? 12.342 -16.567 -5.067 1.00 55.66 97 PRO A N 1
ATOM 728 C CA . PRO A 1 97 ? 12.086 -17.018 -3.714 1.00 55.66 97 PRO A CA 1
ATOM 729 C C . PRO A 1 97 ? 10.640 -17.523 -3.645 1.00 55.66 97 PRO A C 1
ATOM 731 O O . PRO A 1 97 ? 9.773 -16.953 -4.315 1.00 55.66 97 PRO A O 1
ATOM 734 N N . PRO A 1 98 ? 10.352 -18.593 -2.880 1.00 59.91 98 PRO A N 1
ATOM 735 C CA . PRO A 1 98 ? 9.006 -19.143 -2.795 1.00 59.91 98 PRO A CA 1
ATOM 736 C C . PRO A 1 98 ? 8.011 -18.015 -2.536 1.00 59.91 98 PRO A C 1
ATOM 738 O O . PRO A 1 98 ? 8.221 -17.220 -1.621 1.00 59.91 98 PRO A O 1
ATOM 741 N N . THR A 1 99 ? 6.950 -17.916 -3.342 1.00 65.81 99 THR A N 1
ATOM 742 C CA . THR A 1 99 ? 5.965 -16.847 -3.157 1.00 65.81 99 THR A CA 1
ATOM 743 C C . THR A 1 99 ? 5.384 -16.975 -1.754 1.00 65.81 99 THR A C 1
ATOM 745 O O . THR A 1 99 ? 4.661 -17.933 -1.467 1.00 65.81 99 THR A O 1
ATOM 748 N N . THR A 1 100 ? 5.684 -16.014 -0.886 1.00 67.62 100 THR A N 1
ATOM 749 C CA . THR A 1 100 ? 5.225 -15.979 0.513 1.00 67.62 100 THR A CA 1
ATOM 750 C C . THR A 1 100 ? 3.704 -15.802 0.611 1.00 67.62 100 THR A C 1
ATOM 752 O O . THR A 1 100 ? 3.120 -15.988 1.679 1.00 67.62 100 THR A O 1
ATOM 755 N N . ARG A 1 101 ? 3.062 -15.454 -0.520 1.00 71.94 101 ARG A N 1
ATOM 756 C CA . ARG A 1 101 ? 1.652 -15.057 -0.659 1.00 71.94 101 ARG A CA 1
ATOM 757 C C . ARG A 1 101 ? 1.280 -13.861 0.221 1.00 71.94 101 ARG A C 1
ATOM 759 O O . ARG A 1 101 ? 0.100 -13.652 0.489 1.00 71.94 101 ARG A O 1
ATOM 766 N N . LYS A 1 102 ? 2.272 -13.094 0.673 1.00 81.44 102 LYS A N 1
ATOM 767 C CA . LYS A 1 102 ? 2.091 -11.871 1.448 1.00 81.44 102 LYS A CA 1
ATOM 768 C C . LYS A 1 102 ? 2.766 -10.727 0.710 1.00 81.44 102 LYS A C 1
ATOM 770 O O . LYS A 1 102 ? 3.867 -10.889 0.201 1.00 81.44 102 LYS A O 1
ATOM 775 N N . TRP A 1 103 ? 2.101 -9.582 0.671 1.00 89.12 103 TRP A N 1
ATOM 776 C CA . TRP A 1 103 ? 2.695 -8.353 0.161 1.00 89.12 103 TRP A CA 1
ATOM 777 C C . TRP A 1 103 ? 3.458 -7.672 1.287 1.00 89.12 103 TRP A C 1
ATOM 779 O O . TRP A 1 103 ? 2.959 -7.591 2.410 1.00 89.12 103 TRP A O 1
ATOM 789 N N . ASN A 1 104 ? 4.688 -7.250 1.010 1.00 87.19 104 ASN A N 1
ATOM 790 C CA . ASN A 1 104 ? 5.514 -6.506 1.954 1.00 87.19 104 ASN A CA 1
ATOM 791 C C . ASN A 1 104 ? 6.633 -5.780 1.203 1.00 87.19 104 ASN A C 1
ATOM 793 O O . ASN A 1 104 ? 7.265 -6.371 0.331 1.00 87.19 104 ASN A O 1
ATOM 797 N N . ARG A 1 105 ? 6.939 -4.540 1.595 1.00 87.88 105 ARG A N 1
ATOM 798 C CA . ARG A 1 105 ? 8.049 -3.765 1.024 1.00 87.88 105 ARG A CA 1
ATOM 799 C C . ARG A 1 105 ? 9.425 -4.432 1.144 1.00 87.88 105 ARG A C 1
ATOM 801 O O . ARG A 1 105 ? 10.320 -4.111 0.379 1.00 87.88 105 ARG A O 1
ATOM 808 N N . THR A 1 106 ? 9.601 -5.340 2.104 1.00 86.00 106 THR A N 1
ATOM 809 C CA . THR A 1 106 ? 10.846 -6.094 2.318 1.00 86.00 106 THR A CA 1
ATOM 810 C C . THR A 1 106 ? 10.794 -7.512 1.743 1.00 86.00 106 THR A C 1
ATOM 812 O O . THR A 1 106 ? 11.675 -8.315 2.030 1.00 86.00 106 THR A O 1
ATOM 815 N N . ASP A 1 107 ? 9.754 -7.877 0.986 1.00 85.88 107 ASP A N 1
ATOM 816 C CA . ASP A 1 107 ? 9.702 -9.159 0.278 1.00 85.88 107 ASP A CA 1
ATOM 817 C C . ASP A 1 107 ? 10.185 -8.963 -1.170 1.00 85.88 107 ASP A C 1
ATOM 819 O O . ASP A 1 107 ? 9.528 -8.239 -1.927 1.00 85.88 107 ASP A O 1
ATOM 823 N N . PRO A 1 108 ? 11.270 -9.639 -1.604 1.00 84.44 108 PRO A N 1
ATOM 824 C CA . PRO A 1 108 ? 11.740 -9.594 -2.988 1.00 84.44 108 PRO A CA 1
ATOM 825 C C . PRO A 1 108 ? 10.644 -9.880 -4.023 1.00 84.44 108 PRO A C 1
ATOM 827 O O . PRO A 1 108 ? 10.634 -9.279 -5.091 1.00 84.44 108 PRO A O 1
ATOM 830 N N . ASN A 1 109 ? 9.681 -10.758 -3.713 1.00 84.00 109 ASN A N 1
ATOM 831 C CA . ASN A 1 109 ? 8.576 -11.059 -4.627 1.00 84.00 109 ASN A CA 1
ATOM 832 C C . ASN A 1 109 ? 7.606 -9.887 -4.823 1.00 84.00 109 ASN A C 1
ATOM 834 O O . ASN A 1 109 ? 6.891 -9.870 -5.821 1.00 84.00 109 ASN A O 1
ATOM 838 N N . THR A 1 110 ? 7.537 -8.955 -3.868 1.00 88.06 110 THR A N 1
ATOM 839 C CA . THR A 1 110 ? 6.717 -7.742 -3.987 1.00 88.06 110 THR A CA 1
ATOM 840 C C . THR A 1 110 ? 7.429 -6.704 -4.848 1.00 88.06 110 THR A C 1
ATOM 842 O O . THR A 1 110 ? 6.792 -6.109 -5.702 1.00 88.06 110 THR A O 1
ATOM 845 N N . ILE A 1 111 ? 8.745 -6.539 -4.674 1.00 87.31 111 ILE A N 1
ATOM 846 C CA . ILE A 1 111 ? 9.567 -5.590 -5.450 1.00 87.31 111 ILE A CA 1
ATOM 847 C C . ILE A 1 111 ? 9.634 -5.974 -6.937 1.00 87.31 111 ILE A C 1
ATOM 849 O O . ILE A 1 111 ? 9.712 -5.113 -7.804 1.00 87.31 111 ILE A O 1
ATOM 853 N N . LEU A 1 112 ? 9.621 -7.274 -7.242 1.00 83.44 112 LEU A N 1
ATOM 854 C CA . LEU A 1 112 ? 9.736 -7.795 -8.610 1.00 83.44 112 LEU A CA 1
ATOM 855 C C . LEU A 1 112 ? 8.418 -7.789 -9.413 1.00 83.44 112 LEU A C 1
ATOM 857 O O . LEU A 1 112 ? 8.398 -8.330 -10.521 1.00 83.44 112 LEU A O 1
ATOM 861 N N . ARG A 1 113 ? 7.322 -7.266 -8.856 1.00 78.62 113 ARG A N 1
ATOM 862 C CA . ARG A 1 113 ? 6.006 -7.198 -9.509 1.00 78.62 113 ARG A CA 1
ATOM 863 C C . ARG A 1 113 ? 5.689 -5.793 -9.972 1.00 78.62 113 ARG A C 1
ATOM 865 O O . ARG A 1 113 ? 5.139 -5.706 -11.091 1.00 78.62 113 ARG A O 1
#

Sequence (113 aa):
MKACYEAFLLVLLAGGTSRMFNESDHVSIQEDFNSLKQEFYSCGEELIAESVVDKEGEVVEGVIGLMGTNTEELLEILNSLSSENGVNGGKLPLPMPPTTRKWNRTDPNTILR

InterPro domains:
  IPR008528 Protein unc-13 homologue [PTHR31280] (1-113)
  IPR014772 Mammalian uncoordinated homology 13, domain 2 [PS51259] (1-78)
  IPR057984 PATROL1-like, C-terminal [PF25761] (1-113)

pLDDT: mean 82.74, std 14.85, range [40.56, 97.69]

Secondary structure (DSSP, 8-state):
-HHHHHHHHHHHHSS-TTS---GGGHHHHHHHHHHHHHHHHS-SSSPPPHHHHHHHHHHHHHHHHHHTS-HHHHHHHHHHHHHHTT----SS---PPP--S---TT-HHHHT-

Solvent-accessible surface area (backbone atoms only — not comparable to full-atom values): 6911 Å² total; per-residue (Å²): 107,70,68,57,54,55,49,50,49,42,55,63,66,64,49,51,87,88,44,72,82,49,57,84,46,27,62,59,53,52,49,53,50,50,53,56,50,50,55,50,58,65,41,89,90,68,67,53,56,61,72,57,58,50,61,70,38,49,50,57,55,37,46,51,51,55,43,60,48,53,70,69,60,51,49,52,54,48,51,52,59,31,56,79,70,68,53,75,89,65,102,59,85,72,76,75,70,78,82,80,88,66,79,34,68,86,36,66,76,47,75,76,94

Foldseek 3Di:
DLVVLVVLVCQQQVVPPVRDDALVCLVVSVVVVVVVLVCQCPDPDDGDPSVVSVVSCVLVVLLSVLRNDDPVVLVVLLVVLCVVVPNDDDPDPDPQPPCPVDRHNNHNSSSVD

Organism: NCBI:txid97028

Radius of gyration: 16.12 Å; Cα contacts (8 Å, |Δi|>4): 81; chains: 1; bounding box: 49×30×35 Å

Mean predicted aligned error: 7.51 Å